Protein AF-A0A535UY83-F1 (afdb_monomer)

Radius of gyration: 15.63 Å; Cα contacts (8 Å, |Δi|>4): 203; chains: 1; bounding box: 33×40×41 Å

Nearest PDB structures (foldseek):
  3att-assembly1_A  TM=6.892E-01  e=1.777E-03  Mycobacterium tuberculosis
  2ppq-assembly1_A-2  TM=7.710E-01  e=8.025E-02  Agrobacterium fabrum str. C58
  4feu-assembly6_F  TM=6.984E-01  e=5.126E-02  Acinetobacter baumannii AYE
  1nd4-assembly1_B  TM=6.989E-01  e=7.588E-02  Klebsiella pneumoniae
  4gki-assembly6_F  TM=6.999E-01  e=8.025E-02  Acinetobacter baumannii AYE

Sequence (143 aa):
TAPPPAGGRVGLRHGDFQWSNLLYHEGRLRAVLDWELASVGPVLHDLGWLCVFSDPGSWDGEGMWSLTVAPERLAELYSAAGGHVDGLAWHRALAGYCFAVIAAFNLMLHRRGKRIDPHYELLAPSIPRLLERALEVLDGAGR

Secondary structure (DSSP, 8-state):
-PPPPTTPPEEEE-SS-SGGGEEEETTEEEEE--GGG-EEEETHHHHHHHHHHT-GGG-SSTTSSS----HHHHHHHHHHTT---TTHHHHHHHHHHHHHHHHHHHHHHHHTTSS--THHHHHTTHHHHHHHHHHHHHHHTT-

pLDDT: mean 91.02, std 11.09, range [39.94, 98.38]

Structure (mmCIF, N/CA/C/O backbone):
data_AF-A0A535UY83-F1
#
_entry.id   AF-A0A535UY83-F1
#
loop_
_atom_site.group_PDB
_atom_site.id
_atom_site.type_symbol
_atom_site.label_atom_id
_atom_site.label_alt_id
_atom_site.label_comp_id
_atom_site.label_asym_id
_atom_site.label_entity_id
_atom_site.label_seq_id
_atom_site.pdbx_PDB_ins_code
_atom_site.Cartn_x
_atom_site.Cartn_y
_atom_site.Cartn_z
_atom_site.occupancy
_atom_site.B_iso_or_equiv
_atom_site.auth_seq_id
_atom_site.auth_comp_id
_atom_site.auth_asym_id
_atom_site.auth_atom_id
_atom_site.pdbx_PDB_model_num
ATOM 1 N N . THR A 1 1 ? -1.057 18.154 -10.417 1.00 53.66 1 THR A N 1
ATOM 2 C CA . THR A 1 1 ? -1.051 16.719 -10.068 1.00 53.66 1 THR A CA 1
ATOM 3 C C . THR A 1 1 ? -0.484 15.956 -11.246 1.00 53.66 1 THR A C 1
ATOM 5 O O . THR A 1 1 ? -0.903 16.215 -12.368 1.00 53.66 1 THR A O 1
ATOM 8 N N . ALA A 1 2 ? 0.524 15.106 -11.034 1.00 57.22 2 ALA A N 1
ATOM 9 C CA . ALA A 1 2 ? 1.084 14.297 -12.117 1.00 57.22 2 ALA A CA 1
ATOM 10 C C . ALA A 1 2 ? 0.020 13.287 -12.601 1.00 57.22 2 ALA A C 1
ATOM 12 O O . ALA A 1 2 ? -0.585 12.618 -11.753 1.00 57.22 2 ALA A O 1
ATOM 13 N N . PRO A 1 3 ? -0.264 13.195 -13.915 1.00 63.81 3 PRO A N 1
ATOM 14 C CA . PRO A 1 3 ? -1.219 12.220 -14.427 1.00 63.81 3 PRO A CA 1
ATOM 15 C C . PRO A 1 3 ? -0.728 10.792 -14.133 1.00 63.81 3 PRO A C 1
ATOM 17 O O . PRO A 1 3 ? 0.484 10.582 -14.029 1.00 63.81 3 PRO A O 1
ATOM 20 N N . PRO A 1 4 ? -1.636 9.807 -13.989 1.00 68.75 4 PRO A N 1
ATOM 21 C CA . PRO A 1 4 ? -1.229 8.411 -13.898 1.00 68.75 4 PRO A CA 1
ATOM 22 C C . PRO A 1 4 ? -0.342 8.041 -15.099 1.00 68.75 4 PRO A C 1
ATOM 24 O O . PRO A 1 4 ? -0.620 8.503 -16.212 1.00 68.75 4 PRO A O 1
ATOM 27 N N . PRO A 1 5 ? 0.710 7.224 -14.904 1.00 76.19 5 PRO A N 1
ATOM 28 C CA . PRO A 1 5 ? 1.587 6.809 -15.989 1.00 76.19 5 PRO A CA 1
ATOM 29 C C . PRO A 1 5 ? 0.775 6.148 -17.108 1.00 76.19 5 PRO A C 1
ATOM 31 O O . PRO A 1 5 ? 0.021 5.202 -16.866 1.00 76.19 5 PRO A O 1
ATOM 34 N N . ALA A 1 6 ? 0.917 6.642 -18.337 1.00 71.31 6 ALA A N 1
ATOM 35 C CA . ALA A 1 6 ? 0.305 6.011 -19.500 1.00 71.31 6 ALA A CA 1
ATOM 36 C C . ALA A 1 6 ? 1.076 4.734 -19.880 1.00 71.31 6 ALA A C 1
ATOM 38 O O . ALA A 1 6 ? 2.299 4.694 -19.781 1.00 71.31 6 ALA A O 1
ATOM 39 N N . GLY A 1 7 ? 0.368 3.699 -20.346 1.00 71.12 7 GLY A N 1
ATOM 40 C CA . GLY A 1 7 ? 0.995 2.506 -20.937 1.00 71.12 7 GLY A CA 1
ATOM 41 C C . GLY A 1 7 ? 1.462 1.417 -19.960 1.00 71.12 7 GLY A C 1
ATOM 42 O O . GLY A 1 7 ? 2.172 0.506 -20.376 1.00 71.12 7 GLY A O 1
ATOM 43 N N . GLY A 1 8 ? 1.061 1.467 -18.685 1.00 80.12 8 GLY A N 1
ATOM 44 C CA 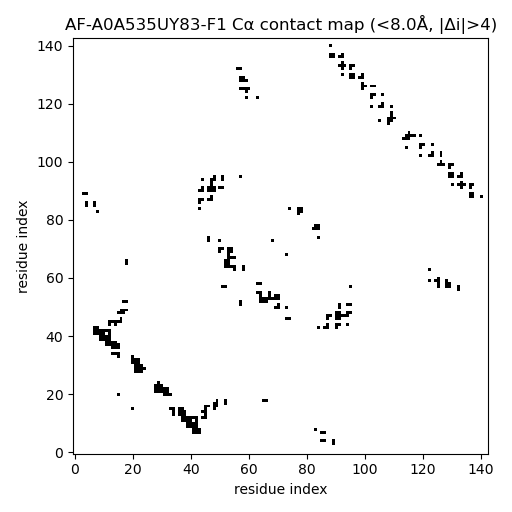. GLY A 1 8 ? 1.394 0.429 -17.703 1.00 80.12 8 GLY A CA 1
ATOM 45 C C . GLY A 1 8 ? 0.700 -0.918 -17.960 1.00 80.12 8 GLY A C 1
ATOM 46 O O . GLY A 1 8 ? -0.420 -0.978 -18.472 1.00 80.12 8 GLY A O 1
ATOM 47 N N . ARG A 1 9 ? 1.348 -2.020 -17.556 1.00 89.56 9 ARG A N 1
ATOM 48 C CA . ARG A 1 9 ? 0.772 -3.373 -17.639 1.00 89.56 9 ARG A CA 1
ATOM 49 C C . ARG A 1 9 ? -0.484 -3.483 -16.766 1.00 89.56 9 ARG A C 1
ATOM 51 O O . ARG A 1 9 ? -0.434 -3.246 -15.558 1.00 89.56 9 ARG A O 1
ATOM 58 N N . VAL A 1 10 ? -1.587 -3.916 -17.373 1.00 93.19 10 VAL A N 1
ATOM 59 C CA . VAL A 1 10 ? -2.842 -4.245 -16.682 1.00 93.19 10 VAL A CA 1
ATOM 60 C C . VAL A 1 10 ? -2.918 -5.753 -16.447 1.00 93.19 10 VAL A C 1
ATOM 62 O O . VAL A 1 10 ? -2.565 -6.543 -17.322 1.00 93.19 10 VAL A O 1
ATOM 65 N N . GLY A 1 11 ? -3.371 -6.159 -15.266 1.00 94.19 11 GLY A N 1
ATOM 66 C CA . GLY A 1 11 ? -3.523 -7.559 -14.885 1.00 94.19 11 GLY A CA 1
ATOM 67 C C . GLY A 1 11 ? -4.307 -7.715 -13.587 1.00 94.19 11 GLY A C 1
ATOM 68 O O . GLY A 1 11 ? -4.895 -6.755 -13.089 1.00 94.19 11 GLY A O 1
ATOM 69 N N . LEU A 1 12 ? -4.323 -8.935 -13.052 1.00 96.44 12 LEU A N 1
ATOM 70 C CA . LEU A 1 12 ? -4.855 -9.194 -11.718 1.00 96.44 12 LEU A CA 1
ATOM 71 C C . LEU A 1 12 ? -3.964 -8.503 -10.680 1.00 96.44 12 LEU A C 1
ATOM 73 O O . LEU A 1 12 ? -2.748 -8.697 -10.696 1.00 96.44 12 LEU A O 1
ATOM 77 N N . ARG A 1 13 ? -4.583 -7.733 -9.788 1.00 95.12 13 ARG A N 1
ATOM 78 C CA . ARG A 1 13 ? -3.963 -7.211 -8.573 1.00 95.12 13 ARG A CA 1
ATOM 79 C C . ARG A 1 13 ? -4.716 -7.719 -7.349 1.00 95.12 13 ARG A C 1
ATOM 81 O O . ARG A 1 13 ? -5.938 -7.862 -7.397 1.00 95.12 13 ARG A O 1
ATOM 88 N N . HIS A 1 14 ? -3.987 -7.971 -6.277 1.00 98.00 14 HIS A N 1
ATOM 89 C CA . HIS A 1 14 ? -4.493 -8.405 -4.984 1.00 98.00 14 HIS A CA 1
ATOM 90 C C . HIS A 1 14 ? -5.224 -7.279 -4.244 1.00 98.00 14 HIS A C 1
ATOM 92 O O . HIS A 1 14 ? -6.253 -7.514 -3.623 1.00 98.00 14 HIS A O 1
ATOM 98 N N . GLY A 1 15 ? -4.720 -6.044 -4.330 1.00 95.62 15 GLY A N 1
ATOM 99 C CA . GLY A 1 15 ? -5.298 -4.882 -3.652 1.00 95.62 15 GLY A CA 1
ATOM 100 C C . GLY A 1 15 ? -4.678 -4.614 -2.280 1.00 95.62 15 GLY A C 1
ATOM 101 O O . GLY A 1 15 ? -4.280 -3.480 -2.037 1.00 95.62 15 GLY A O 1
ATOM 102 N N . ASP A 1 16 ? -4.521 -5.643 -1.440 1.00 96.00 16 ASP A N 1
ATOM 103 C CA . ASP A 1 16 ? -3.820 -5.556 -0.142 1.00 96.00 16 ASP A CA 1
ATOM 104 C C . ASP A 1 16 ? -2.574 -6.464 -0.086 1.00 96.00 16 ASP A C 1
ATOM 106 O O . ASP A 1 16 ? -2.452 -7.362 0.747 1.00 96.00 16 ASP A O 1
ATOM 110 N N . PHE A 1 17 ? -1.678 -6.340 -1.071 1.00 95.19 17 PHE A N 1
ATOM 111 C CA . PHE A 1 17 ? -0.490 -7.199 -1.166 1.00 95.19 17 PHE A CA 1
ATOM 112 C C . PHE A 1 17 ? 0.605 -6.754 -0.184 1.00 95.19 17 PHE A C 1
ATOM 114 O O . PHE A 1 17 ? 1.475 -5.954 -0.529 1.00 95.19 17 PHE A O 1
ATOM 121 N N . GLN A 1 18 ? 0.555 -7.256 1.049 1.00 91.50 18 GLN A N 1
ATOM 122 C CA . GLN A 1 18 ? 1.503 -6.920 2.115 1.00 91.50 18 GLN A CA 1
ATOM 123 C C . GLN A 1 18 ? 1.942 -8.145 2.925 1.00 91.50 18 GLN A C 1
ATOM 125 O O . GLN A 1 18 ? 1.343 -9.215 2.845 1.00 91.50 18 GLN A O 1
ATOM 130 N N . TRP A 1 19 ? 2.991 -7.973 3.730 1.00 89.44 19 TRP A N 1
ATOM 131 C CA . TRP A 1 19 ? 3.677 -9.044 4.458 1.00 89.44 19 TRP A CA 1
ATOM 132 C C . TRP A 1 19 ? 2.766 -9.897 5.351 1.00 89.44 19 TRP A C 1
ATOM 134 O O . TRP A 1 19 ? 2.958 -11.109 5.418 1.00 89.44 19 TRP A O 1
ATOM 144 N N . SER A 1 20 ? 1.757 -9.298 5.989 1.00 90.62 20 SER A N 1
ATOM 145 C CA . SER A 1 20 ? 0.783 -10.010 6.833 1.00 90.62 20 SER A CA 1
ATOM 146 C C . SER A 1 20 ? -0.131 -10.962 6.054 1.00 90.62 20 SER A C 1
ATOM 148 O O . SER A 1 20 ? -0.639 -11.918 6.636 1.00 90.62 20 SER A O 1
ATOM 150 N N . ASN A 1 21 ? -0.295 -10.749 4.745 1.00 95.38 21 ASN A N 1
ATOM 151 C CA . ASN A 1 21 ? -1.138 -11.562 3.865 1.00 95.38 21 ASN A CA 1
ATOM 152 C C . ASN A 1 21 ? -0.347 -12.663 3.136 1.00 95.38 21 ASN A C 1
ATOM 154 O O . ASN A 1 21 ? -0.879 -13.352 2.263 1.00 95.38 21 ASN A O 1
ATOM 158 N N . LEU A 1 22 ? 0.927 -12.860 3.489 1.00 93.75 22 LEU A N 1
ATOM 159 C CA . LEU A 1 22 ? 1.804 -13.862 2.892 1.00 93.75 22 LEU A CA 1
ATOM 160 C C . LEU A 1 22 ? 2.122 -14.974 3.898 1.00 93.75 22 LEU A C 1
ATOM 162 O O . LEU A 1 22 ? 2.794 -14.757 4.905 1.00 93.75 22 LEU A O 1
ATOM 166 N N . LEU A 1 23 ? 1.683 -16.201 3.604 1.00 95.19 23 LEU A N 1
ATOM 167 C CA . LEU A 1 23 ? 1.963 -17.363 4.446 1.00 95.19 23 LEU A CA 1
ATOM 168 C C . LEU A 1 23 ? 3.236 -18.073 3.983 1.00 95.19 23 LEU A C 1
ATOM 170 O O . LEU A 1 23 ? 3.286 -18.616 2.875 1.00 95.19 23 LEU A O 1
ATOM 174 N N . TYR A 1 24 ? 4.234 -18.143 4.862 1.00 94.38 24 TYR A N 1
ATOM 175 C CA . TYR A 1 24 ? 5.495 -18.837 4.610 1.00 94.38 24 TYR A CA 1
ATOM 176 C C . TYR A 1 24 ? 5.597 -20.148 5.393 1.00 94.38 24 TYR A C 1
ATOM 178 O O . TYR A 1 24 ? 5.160 -20.255 6.536 1.00 94.38 24 TYR A O 1
ATOM 186 N N . HIS A 1 25 ? 6.233 -21.144 4.784 1.00 96.56 25 HIS A N 1
ATOM 187 C CA . HIS A 1 25 ? 6.625 -22.391 5.433 1.00 96.56 25 HIS A CA 1
ATOM 188 C C . HIS A 1 25 ? 8.015 -22.776 4.938 1.00 96.56 25 HIS A C 1
ATOM 190 O O . HIS A 1 25 ? 8.239 -22.823 3.727 1.00 96.56 25 HIS A O 1
ATOM 196 N N . GLU A 1 26 ? 8.941 -23.013 5.870 1.00 96.00 26 GLU A N 1
ATOM 197 C CA . GLU A 1 26 ? 10.332 -23.386 5.565 1.00 96.00 26 GLU A CA 1
ATOM 198 C C . GLU A 1 26 ? 11.010 -22.408 4.582 1.00 96.00 26 GLU A C 1
ATOM 200 O O . GLU A 1 26 ? 11.654 -22.800 3.611 1.00 96.00 26 GLU A O 1
ATOM 205 N N . GLY A 1 27 ? 10.808 -21.102 4.797 1.00 91.44 27 GLY A N 1
ATOM 206 C CA . GLY A 1 27 ? 11.402 -20.045 3.969 1.00 91.44 27 GLY A CA 1
ATOM 207 C C . GLY A 1 27 ? 10.794 -19.900 2.568 1.00 91.44 27 GLY A C 1
ATOM 208 O O . GLY A 1 27 ? 11.326 -19.154 1.750 1.00 91.44 27 GLY A O 1
ATOM 209 N N . ARG A 1 28 ? 9.685 -20.588 2.268 1.00 94.12 28 ARG A N 1
ATOM 210 C CA . ARG A 1 28 ? 8.993 -20.510 0.973 1.00 94.12 28 ARG A CA 1
ATOM 211 C C . ARG A 1 28 ? 7.573 -19.995 1.136 1.00 94.12 28 ARG A C 1
ATOM 213 O O . ARG A 1 28 ? 6.865 -20.416 2.049 1.00 94.12 28 ARG A O 1
ATOM 220 N N . LEU A 1 29 ? 7.151 -19.125 0.221 1.00 94.62 29 LEU A N 1
ATOM 221 C CA . LEU A 1 29 ? 5.763 -18.677 0.134 1.00 94.62 29 LEU A CA 1
ATOM 222 C C . LEU A 1 29 ? 4.866 -19.876 -0.212 1.00 94.62 29 LEU A C 1
ATOM 224 O O . LEU A 1 29 ? 5.136 -20.598 -1.172 1.00 94.62 29 LEU A O 1
ATOM 228 N N . ARG A 1 30 ? 3.818 -20.103 0.581 1.00 97.94 30 ARG A N 1
ATOM 229 C CA . ARG A 1 30 ? 2.853 -21.202 0.402 1.00 97.94 30 ARG A CA 1
ATOM 230 C C . ARG A 1 30 ? 1.484 -20.717 -0.031 1.00 97.94 30 ARG A C 1
ATOM 232 O O . ARG A 1 30 ? 0.819 -21.425 -0.779 1.00 97.94 30 ARG A O 1
ATOM 239 N N . ALA A 1 31 ? 1.066 -19.551 0.449 1.00 97.50 31 ALA A N 1
ATOM 240 C CA . ALA A 1 31 ? -0.220 -18.968 0.101 1.00 97.50 31 ALA A CA 1
ATOM 241 C C . ALA A 1 31 ? -0.172 -17.440 0.171 1.00 97.50 31 ALA A C 1
ATOM 243 O O . ALA A 1 31 ? 0.560 -16.870 0.981 1.00 97.50 31 ALA A O 1
ATOM 244 N N . VAL A 1 32 ? -0.994 -16.816 -0.667 1.00 97.56 32 VAL A N 1
ATOM 245 C CA . VAL A 1 32 ? -1.386 -15.408 -0.567 1.00 97.56 32 VAL A CA 1
ATOM 246 C C . VAL A 1 32 ? -2.827 -15.403 -0.066 1.00 97.56 32 VAL A C 1
ATOM 248 O O . VAL A 1 32 ? -3.673 -16.094 -0.641 1.00 97.56 32 VAL A O 1
ATOM 251 N N . LEU A 1 33 ? -3.074 -14.706 1.035 1.00 97.81 33 LEU A N 1
ATOM 252 C CA . LEU A 1 33 ? -4.349 -14.662 1.748 1.00 97.81 33 LEU A CA 1
ATOM 253 C C . LEU A 1 33 ? -5.077 -13.346 1.462 1.00 97.81 33 LEU A C 1
ATOM 255 O O . LEU A 1 33 ? -4.443 -12.387 1.058 1.00 97.81 33 LEU A O 1
ATOM 259 N N . ASP A 1 34 ? -6.376 -13.303 1.760 1.00 97.31 34 ASP A N 1
ATOM 260 C CA . ASP A 1 34 ? -7.195 -12.079 1.762 1.00 97.31 34 ASP A CA 1
ATOM 261 C C . ASP A 1 34 ? -7.405 -11.387 0.397 1.00 97.31 34 ASP A C 1
ATOM 263 O O . ASP A 1 34 ? -7.053 -10.235 0.157 1.00 97.31 34 ASP A O 1
ATOM 267 N N . TRP A 1 35 ? -8.045 -12.115 -0.522 1.00 97.94 35 TRP A N 1
ATOM 268 C CA . TRP A 1 35 ? -8.321 -11.664 -1.891 1.00 97.94 35 TRP A CA 1
ATOM 269 C C . TRP A 1 35 ? -9.561 -10.757 -2.030 1.00 97.94 35 TRP A C 1
ATOM 271 O O . TRP A 1 35 ? -10.051 -10.568 -3.144 1.00 97.94 35 TRP A O 1
ATOM 281 N N . GLU A 1 36 ? -10.120 -10.213 -0.946 1.00 98.00 36 GLU A N 1
ATOM 282 C CA . GLU A 1 36 ? -11.405 -9.492 -1.008 1.00 98.00 36 GLU A CA 1
ATOM 283 C C . GLU A 1 36 ? -11.337 -8.165 -1.787 1.00 98.00 36 GLU A C 1
ATOM 285 O O . GLU A 1 36 ? -12.342 -7.714 -2.341 1.00 98.00 36 GLU A O 1
ATOM 290 N N . LEU A 1 37 ? -10.143 -7.570 -1.892 1.00 96.69 37 LEU A N 1
ATOM 291 C CA . LEU A 1 37 ? -9.881 -6.341 -2.654 1.00 96.69 37 LEU A CA 1
ATOM 292 C C . LEU A 1 37 ? -9.323 -6.601 -4.063 1.00 96.69 37 LEU A C 1
ATOM 294 O O . LEU A 1 37 ? -8.936 -5.662 -4.777 1.00 96.69 37 LEU A O 1
ATOM 298 N N . ALA A 1 38 ? -9.285 -7.868 -4.479 1.00 97.56 38 ALA A N 1
ATOM 299 C CA . ALA A 1 38 ? -8.714 -8.253 -5.754 1.00 97.56 38 ALA A CA 1
ATOM 300 C C . ALA A 1 38 ? -9.505 -7.669 -6.927 1.00 97.56 38 ALA A C 1
ATOM 302 O O . ALA A 1 38 ? -10.736 -7.618 -6.941 1.00 97.56 38 ALA A O 1
ATOM 303 N N . SER A 1 39 ? -8.787 -7.206 -7.945 1.00 96.94 39 SER A N 1
ATOM 304 C CA . SER A 1 39 ? -9.396 -6.580 -9.120 1.00 96.94 39 SER A CA 1
ATOM 305 C C . SER A 1 39 ? -8.456 -6.597 -10.321 1.00 96.94 39 SER A C 1
ATOM 307 O O . SER A 1 39 ? -7.272 -6.908 -10.207 1.00 96.94 39 SER A O 1
ATOM 309 N N . VAL A 1 40 ? -8.976 -6.257 -11.501 1.00 97.31 40 VAL A N 1
ATOM 310 C CA . VAL A 1 40 ? -8.160 -6.063 -12.707 1.00 97.31 40 VAL A CA 1
ATOM 311 C C . VAL A 1 40 ? -7.757 -4.590 -12.806 1.00 97.31 40 VAL A C 1
ATOM 313 O O . VAL A 1 40 ? -8.608 -3.704 -12.742 1.00 97.31 40 VAL A O 1
ATOM 316 N N . GLY A 1 41 ? -6.461 -4.310 -12.941 1.00 93.94 41 GLY A N 1
ATOM 317 C CA . GLY A 1 41 ? -5.930 -2.947 -13.029 1.00 93.94 41 GLY A CA 1
ATOM 318 C C . GLY A 1 41 ? -4.405 -2.901 -13.176 1.00 93.94 41 GLY A C 1
ATOM 319 O O . GLY A 1 41 ? -3.799 -3.921 -13.505 1.00 93.94 41 GLY A O 1
ATOM 320 N N . PRO A 1 42 ? -3.768 -1.737 -12.956 1.00 94.00 42 PRO A N 1
ATOM 321 C CA . PRO A 1 42 ? -2.314 -1.608 -13.024 1.00 94.00 42 PRO A CA 1
ATOM 322 C C . PRO A 1 42 ? -1.623 -2.534 -12.016 1.00 94.00 42 PRO A C 1
ATOM 324 O O . PRO A 1 42 ? -1.819 -2.397 -10.808 1.00 94.00 42 PRO A O 1
ATOM 327 N N . VAL A 1 43 ? -0.794 -3.465 -12.499 1.00 94.75 43 VAL A N 1
ATOM 328 C CA . VAL A 1 43 ? -0.129 -4.466 -11.633 1.00 94.75 43 VAL A CA 1
ATOM 329 C C . VAL A 1 43 ? 0.874 -3.834 -10.665 1.00 94.75 43 VAL A C 1
ATOM 331 O O . VAL A 1 43 ? 1.128 -4.362 -9.588 1.00 94.75 43 VAL A O 1
ATOM 334 N N . LEU A 1 44 ? 1.409 -2.661 -11.020 1.00 96.00 44 LEU A N 1
ATOM 335 C CA . LEU A 1 44 ? 2.323 -1.897 -10.172 1.00 96.00 44 LEU A CA 1
ATOM 336 C C . LEU A 1 44 ? 1.668 -1.349 -8.905 1.00 96.00 44 LEU A C 1
ATOM 338 O O . LEU A 1 44 ? 2.385 -0.927 -8.004 1.00 96.00 44 LEU A O 1
ATOM 342 N N . HIS A 1 45 ? 0.337 -1.376 -8.805 1.00 95.69 45 HIS A N 1
ATOM 343 C CA . HIS A 1 45 ? -0.350 -0.994 -7.579 1.00 95.69 45 HIS A CA 1
ATOM 344 C C . HIS A 1 45 ? 0.042 -1.897 -6.400 1.00 95.69 45 HIS A C 1
ATOM 346 O O . HIS A 1 45 ? 0.351 -1.380 -5.333 1.00 95.69 45 HIS A O 1
ATOM 352 N N . ASP A 1 46 ? 0.102 -3.220 -6.592 1.00 96.69 46 ASP A N 1
ATOM 353 C CA . ASP A 1 46 ? 0.503 -4.151 -5.525 1.00 96.69 46 ASP A CA 1
ATOM 354 C C . ASP A 1 46 ? 1.976 -3.970 -5.137 1.00 96.69 46 ASP A C 1
ATOM 356 O O . ASP A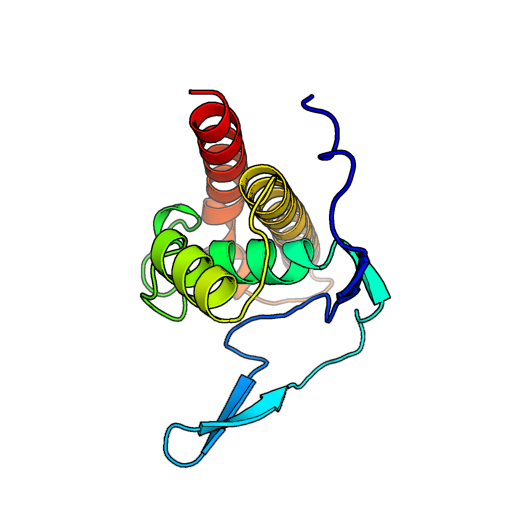 1 46 ? 2.313 -3.991 -3.956 1.00 96.69 46 ASP A O 1
ATOM 360 N N . LEU A 1 47 ? 2.859 -3.730 -6.116 1.00 96.38 47 LEU A N 1
ATOM 361 C CA . LEU A 1 47 ? 4.268 -3.446 -5.831 1.00 96.38 47 LEU A CA 1
ATOM 362 C C . LEU A 1 47 ? 4.432 -2.109 -5.094 1.00 96.38 47 LEU A C 1
ATOM 364 O O . LEU A 1 47 ? 5.202 -2.021 -4.144 1.00 96.38 47 LEU A O 1
ATOM 368 N N . GLY A 1 48 ? 3.691 -1.076 -5.503 1.00 96.38 48 GLY A N 1
ATOM 369 C CA . GLY A 1 48 ? 3.659 0.217 -4.824 1.00 96.38 48 GLY A CA 1
ATOM 370 C C . GLY A 1 48 ? 3.166 0.098 -3.382 1.00 96.38 48 GLY A C 1
ATOM 371 O O . GLY A 1 48 ? 3.772 0.692 -2.493 1.00 96.38 48 GLY A O 1
ATOM 372 N N . TRP A 1 49 ? 2.127 -0.712 -3.154 1.00 96.38 49 TRP A N 1
ATOM 373 C CA . TRP A 1 49 ? 1.600 -1.038 -1.829 1.00 96.38 49 TRP A CA 1
ATOM 374 C C . TRP A 1 49 ? 2.663 -1.701 -0.956 1.00 96.38 49 TRP A C 1
ATOM 376 O O . TRP A 1 49 ? 3.012 -1.165 0.094 1.00 96.38 49 TRP A O 1
ATOM 386 N N . LEU A 1 50 ? 3.269 -2.789 -1.438 1.00 95.00 50 LEU A N 1
ATOM 387 C CA . LEU A 1 50 ? 4.332 -3.496 -0.724 1.00 95.00 50 LEU A CA 1
ATOM 388 C C . LEU A 1 50 ? 5.512 -2.571 -0.381 1.00 95.00 50 LEU A C 1
ATOM 390 O O . LEU A 1 50 ? 6.015 -2.607 0.739 1.00 95.00 50 LEU A O 1
ATOM 394 N N . CYS A 1 51 ? 5.914 -1.695 -1.310 1.00 95.25 51 CYS A N 1
ATOM 395 C CA . CYS A 1 51 ? 6.976 -0.712 -1.089 1.00 95.25 51 CYS A CA 1
ATOM 396 C C . CYS A 1 51 ? 6.681 0.260 0.064 1.00 95.25 51 CYS A C 1
ATOM 398 O O . CYS A 1 51 ? 7.618 0.645 0.756 1.00 95.25 51 CYS A O 1
ATOM 400 N N . VAL A 1 52 ? 5.426 0.661 0.296 1.00 94.69 52 VAL A N 1
ATOM 401 C CA . VAL A 1 52 ? 5.068 1.540 1.430 1.00 94.69 52 VAL A CA 1
ATOM 402 C C . VAL A 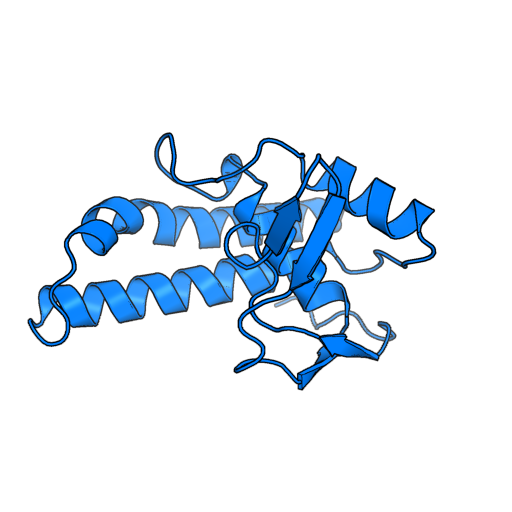1 52 ? 5.288 0.820 2.764 1.00 94.69 52 VAL A C 1
ATOM 404 O O . VAL A 1 52 ? 5.930 1.365 3.660 1.00 94.69 52 VAL A O 1
ATOM 407 N N . PHE A 1 53 ? 4.858 -0.439 2.887 1.00 92.00 53 PHE A N 1
ATOM 408 C CA . PHE A 1 53 ? 5.062 -1.250 4.104 1.00 92.00 53 PHE A CA 1
ATOM 409 C C . PHE A 1 53 ? 6.511 -1.696 4.333 1.00 92.00 53 PHE A C 1
ATOM 411 O O . PHE A 1 53 ? 6.848 -2.206 5.403 1.00 92.00 53 PHE A O 1
ATOM 418 N N . SER A 1 54 ? 7.358 -1.506 3.327 1.00 91.25 54 SER A N 1
ATOM 419 C CA . SER A 1 54 ? 8.784 -1.820 3.340 1.00 91.25 54 SER A CA 1
ATOM 420 C C . SER A 1 54 ? 9.694 -0.601 3.447 1.00 91.25 54 SER A C 1
ATOM 422 O O . SER A 1 54 ? 10.910 -0.753 3.520 1.00 91.25 54 SER A O 1
ATOM 424 N N . ASP A 1 55 ? 9.131 0.605 3.444 1.00 91.75 55 ASP A N 1
ATOM 425 C CA . ASP A 1 55 ? 9.871 1.853 3.560 1.00 91.75 55 ASP A CA 1
ATOM 426 C C . ASP A 1 55 ? 9.745 2.401 4.983 1.00 91.75 55 ASP A C 1
ATOM 428 O O . ASP A 1 55 ? 8.707 2.983 5.301 1.00 91.75 55 ASP A O 1
ATOM 432 N N . PRO A 1 56 ? 10.784 2.310 5.833 1.00 89.62 56 PRO A N 1
ATOM 433 C CA . PRO A 1 56 ? 10.760 2.933 7.154 1.00 89.62 56 PRO A CA 1
ATOM 434 C C . PRO A 1 56 ? 10.472 4.435 7.082 1.00 89.62 56 PRO A C 1
ATOM 436 O O . PRO A 1 56 ? 9.841 4.986 7.975 1.00 89.62 56 PRO A O 1
ATOM 439 N N . GLY A 1 57 ? 10.870 5.091 5.986 1.00 91.56 57 GLY A N 1
ATOM 440 C CA . GLY A 1 57 ? 10.572 6.493 5.748 1.00 91.56 57 GLY A CA 1
ATOM 441 C C . GLY A 1 57 ? 9.085 6.782 5.554 1.00 91.56 57 GLY A C 1
ATOM 442 O O . GLY A 1 57 ? 8.721 7.940 5.622 1.00 91.56 57 GLY A O 1
ATOM 443 N N . SER A 1 58 ? 8.217 5.798 5.330 1.00 92.94 58 SER A N 1
ATOM 444 C CA . SER A 1 58 ? 6.769 6.017 5.204 1.00 92.94 58 SER A CA 1
ATOM 445 C C . SER A 1 58 ? 6.043 6.093 6.553 1.00 92.94 58 SER A C 1
ATOM 447 O O . SER A 1 58 ? 4.878 6.475 6.580 1.00 92.94 58 SER A O 1
ATOM 449 N N . TRP A 1 59 ? 6.711 5.776 7.666 1.00 92.31 59 TRP A N 1
ATOM 450 C CA . TRP A 1 59 ? 6.077 5.612 8.975 1.00 92.31 59 TRP A CA 1
ATOM 451 C C . TRP A 1 59 ? 6.719 6.513 10.026 1.00 92.31 59 TRP A C 1
ATOM 453 O O . TRP A 1 59 ? 7.920 6.772 9.990 1.00 92.31 59 TRP A O 1
ATOM 463 N N . ASP A 1 60 ? 5.908 6.974 10.974 1.00 89.75 60 ASP A N 1
ATOM 464 C CA . ASP A 1 60 ? 6.377 7.626 12.194 1.00 89.75 60 ASP A CA 1
ATOM 465 C C . ASP A 1 60 ? 6.318 6.611 13.343 1.00 89.75 60 ASP A C 1
ATOM 467 O O . ASP A 1 60 ? 5.240 6.122 13.687 1.00 89.75 60 ASP A O 1
ATOM 471 N N . GLY A 1 61 ? 7.484 6.258 13.894 1.00 72.56 61 GLY A N 1
ATOM 472 C CA . GLY A 1 61 ? 7.628 5.301 14.996 1.00 72.56 61 GLY A CA 1
ATOM 473 C C . GLY A 1 61 ? 8.285 3.964 14.621 1.00 72.56 61 GLY A C 1
ATOM 474 O O . GLY A 1 61 ? 8.125 3.427 13.523 1.00 72.56 61 GLY A O 1
ATOM 475 N N . GLU A 1 62 ? 9.043 3.406 15.568 1.00 66.38 62 GLU A N 1
ATOM 476 C CA . GLU A 1 62 ? 9.654 2.079 15.441 1.00 66.38 62 GLU A CA 1
ATOM 477 C C . GLU A 1 62 ? 8.590 0.969 15.478 1.00 66.38 62 GLU A C 1
ATOM 479 O O . GLU A 1 62 ? 7.618 1.044 16.226 1.00 66.38 62 GLU A O 1
ATOM 484 N N . GLY A 1 63 ? 8.774 -0.084 14.674 1.00 68.19 63 GLY A N 1
ATOM 485 C CA . GLY A 1 63 ? 7.877 -1.248 14.650 1.00 68.19 63 GLY A CA 1
ATOM 486 C C . GLY A 1 63 ? 6.594 -1.086 13.823 1.00 68.19 63 GLY A C 1
ATOM 487 O O . GLY A 1 63 ? 5.804 -2.023 13.757 1.00 68.19 63 GLY A O 1
ATOM 488 N N . MET A 1 64 ? 6.399 0.057 13.157 1.00 71.44 64 MET A N 1
ATOM 489 C CA . MET A 1 64 ? 5.253 0.311 12.263 1.00 71.44 64 MET A CA 1
ATOM 490 C C . MET A 1 64 ? 5.403 -0.309 10.863 1.00 71.44 64 MET A C 1
ATOM 492 O O . MET A 1 64 ? 4.467 -0.303 10.069 1.00 71.44 64 MET A O 1
ATOM 496 N N . TRP A 1 65 ? 6.575 -0.866 10.559 1.00 70.12 65 TRP A N 1
ATOM 497 C CA . TRP A 1 65 ? 6.891 -1.555 9.311 1.00 70.12 65 TRP A CA 1
ATOM 498 C C . TRP A 1 65 ? 7.388 -2.970 9.622 1.00 70.12 65 TRP A C 1
ATOM 500 O O . TRP A 1 65 ? 8.036 -3.208 10.642 1.00 70.12 65 TRP A O 1
ATOM 510 N N . SER A 1 66 ? 7.062 -3.930 8.753 1.00 62.16 66 SER A N 1
ATOM 511 C CA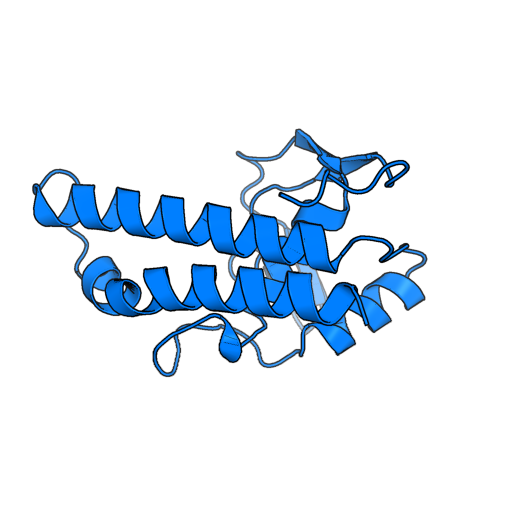 . SER A 1 66 ? 7.229 -5.353 9.082 1.00 62.16 66 SER A CA 1
ATOM 512 C C . SER A 1 66 ? 8.563 -5.949 8.625 1.00 62.16 66 SER A C 1
ATOM 514 O O . SER A 1 66 ? 9.016 -6.914 9.237 1.00 62.16 66 SER A O 1
ATOM 516 N N . LEU A 1 67 ? 9.176 -5.440 7.548 1.00 69.06 67 LEU A N 1
ATOM 517 C CA . LEU A 1 67 ? 10.381 -6.023 6.941 1.00 69.06 67 LEU A CA 1
ATOM 518 C C . LEU A 1 67 ? 11.296 -4.962 6.303 1.00 69.06 67 LEU A C 1
ATOM 520 O O . LEU A 1 67 ? 10.822 -4.043 5.642 1.00 69.06 67 LEU A O 1
ATOM 524 N N . THR A 1 68 ? 12.617 -5.140 6.446 1.00 67.19 68 THR A N 1
ATOM 525 C CA . THR A 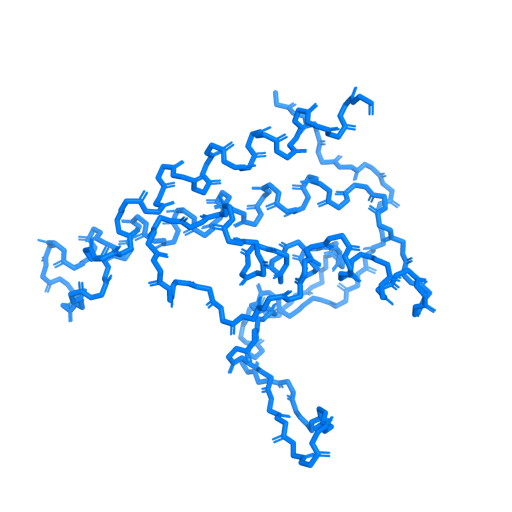1 68 ? 13.684 -4.226 5.975 1.00 67.19 68 THR A CA 1
ATOM 526 C C . THR A 1 68 ? 14.100 -4.439 4.515 1.00 67.19 68 THR A C 1
ATOM 528 O O . THR A 1 68 ? 15.220 -4.096 4.130 1.00 67.19 68 THR A O 1
ATOM 531 N N . VAL A 1 69 ? 13.262 -5.039 3.665 1.00 87.44 69 VAL A N 1
ATOM 532 C CA . VAL A 1 69 ? 13.610 -5.104 2.237 1.00 87.44 69 VAL A CA 1
ATOM 533 C C . VAL A 1 69 ? 13.330 -3.737 1.632 1.00 87.44 69 VAL A C 1
ATOM 535 O O . VAL A 1 69 ? 12.173 -3.388 1.444 1.00 87.44 69 VAL A O 1
ATOM 538 N N . ALA A 1 70 ? 14.381 -2.971 1.341 1.00 90.62 70 ALA A N 1
ATOM 539 C CA . ALA A 1 70 ? 14.239 -1.625 0.798 1.00 90.62 70 ALA A CA 1
ATOM 540 C C . ALA A 1 70 ? 13.383 -1.616 -0.491 1.00 90.62 70 ALA A C 1
ATOM 542 O O . ALA A 1 70 ? 13.509 -2.539 -1.307 1.00 90.62 70 ALA A O 1
ATOM 543 N N . PRO A 1 71 ? 12.548 -0.587 -0.722 1.00 93.06 71 PRO A N 1
ATOM 544 C CA . PRO A 1 71 ? 11.731 -0.461 -1.934 1.00 93.06 71 PRO A CA 1
ATOM 545 C C . PRO A 1 71 ? 12.521 -0.612 -3.237 1.00 93.06 71 PRO A C 1
ATOM 547 O O . PRO A 1 71 ? 12.043 -1.213 -4.198 1.00 93.06 71 PRO A O 1
ATOM 550 N N . GLU A 1 72 ? 13.756 -0.117 -3.261 1.00 93.62 72 GLU A N 1
ATOM 551 C CA . GLU A 1 72 ? 14.665 -0.210 -4.402 1.00 93.62 72 GLU A CA 1
ATOM 552 C C . GLU A 1 72 ? 15.019 -1.677 -4.678 1.00 93.62 72 GLU A C 1
ATOM 554 O O . GLU A 1 72 ? 14.960 -2.139 -5.818 1.00 93.62 72 GLU A O 1
ATOM 559 N N . ARG A 1 73 ? 15.255 -2.460 -3.619 1.00 95.50 73 ARG A N 1
ATOM 560 C CA . ARG A 1 73 ? 15.500 -3.898 -3.734 1.00 95.50 73 ARG A CA 1
ATOM 561 C C . ARG A 1 73 ? 14.257 -4.661 -4.196 1.00 95.50 73 ARG A C 1
ATOM 563 O O . ARG A 1 73 ? 14.384 -5.607 -4.970 1.00 95.50 73 ARG A O 1
ATOM 570 N N . LEU A 1 74 ? 13.060 -4.268 -3.757 1.00 94.94 74 LEU A N 1
ATOM 571 C CA . LEU A 1 74 ? 11.807 -4.852 -4.254 1.00 94.94 74 LEU A CA 1
ATOM 572 C C . LEU A 1 74 ? 11.623 -4.589 -5.756 1.00 94.94 74 LEU A C 1
ATOM 574 O O . LEU A 1 74 ? 11.268 -5.506 -6.496 1.00 94.94 74 LEU A O 1
ATOM 578 N N . ALA A 1 75 ? 11.915 -3.370 -6.217 1.00 95.69 75 ALA A N 1
ATOM 579 C CA . ALA A 1 75 ? 11.854 -3.007 -7.631 1.00 95.69 75 ALA A CA 1
ATOM 580 C C . ALA A 1 75 ? 12.858 -3.805 -8.484 1.00 95.69 75 ALA A C 1
ATOM 582 O O . ALA A 1 75 ? 12.503 -4.297 -9.559 1.00 95.69 75 ALA A O 1
ATOM 583 N N . GLU A 1 76 ? 14.087 -3.991 -7.990 1.00 97.25 76 GLU A N 1
ATOM 584 C CA . GLU A 1 76 ? 15.101 -4.841 -8.627 1.00 97.25 76 GLU A CA 1
ATOM 585 C C . GLU A 1 76 ? 14.635 -6.295 -8.750 1.00 97.25 76 GLU A C 1
ATOM 587 O O . GLU A 1 76 ? 14.725 -6.884 -9.826 1.00 97.25 76 GLU A O 1
ATOM 592 N N . LEU A 1 77 ? 14.119 -6.879 -7.662 1.00 95.94 77 LEU A N 1
ATOM 593 C CA . LEU A 1 77 ? 13.637 -8.263 -7.650 1.00 95.94 77 LEU A CA 1
ATOM 594 C C . LEU A 1 77 ? 12.453 -8.453 -8.600 1.00 95.94 77 LEU A C 1
ATOM 596 O O . LEU A 1 77 ? 12.407 -9.436 -9.339 1.00 95.94 77 LEU A O 1
ATOM 600 N N . TYR A 1 78 ? 11.522 -7.499 -8.618 1.00 95.94 78 TYR A N 1
ATOM 601 C CA . TYR A 1 78 ? 10.389 -7.519 -9.536 1.00 95.94 78 TYR A CA 1
ATOM 602 C C . TYR A 1 78 ? 10.841 -7.429 -11.001 1.00 95.94 78 TYR A C 1
ATOM 604 O O . TYR A 1 78 ? 10.349 -8.180 -11.846 1.00 95.94 78 TYR A O 1
ATOM 612 N N . SER A 1 79 ? 11.827 -6.577 -11.297 1.00 96.50 79 SER A N 1
ATOM 613 C CA . SER A 1 79 ? 12.395 -6.448 -12.645 1.00 96.50 79 SER A CA 1
ATOM 614 C C . SER A 1 79 ? 13.144 -7.709 -13.080 1.00 96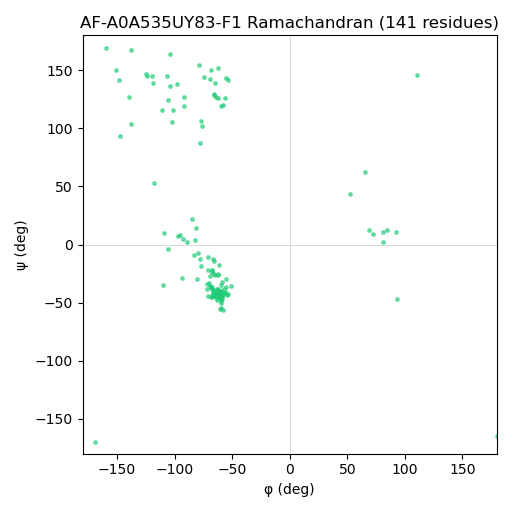.50 79 SER A C 1
ATOM 616 O O . SER A 1 79 ? 12.957 -8.190 -14.195 1.00 96.50 79 SER A O 1
ATOM 618 N N . ALA A 1 80 ? 13.930 -8.309 -12.181 1.00 97.62 80 ALA A N 1
ATOM 619 C CA . ALA A 1 80 ? 14.622 -9.574 -12.429 1.00 97.62 80 ALA A CA 1
ATOM 620 C C . ALA A 1 80 ? 13.654 -10.746 -12.686 1.00 97.62 80 ALA A C 1
ATOM 622 O O . ALA A 1 80 ? 14.003 -11.688 -13.394 1.00 97.62 80 ALA A O 1
ATOM 623 N N . ALA A 1 81 ? 12.429 -10.675 -12.156 1.00 95.62 81 ALA A N 1
ATOM 624 C CA . ALA A 1 81 ? 11.351 -11.624 -12.427 1.00 95.62 81 ALA A CA 1
ATOM 625 C C . ALA A 1 81 ? 10.580 -11.339 -13.738 1.00 95.62 81 ALA A C 1
ATOM 627 O O . ALA A 1 81 ? 9.602 -12.026 -14.033 1.00 95.62 81 ALA A O 1
ATOM 628 N N . GLY A 1 82 ? 11.003 -10.343 -14.528 1.00 93.62 82 GLY A N 1
ATOM 629 C CA . GLY A 1 82 ? 10.394 -9.969 -15.811 1.00 93.62 82 GLY A CA 1
ATOM 630 C C . GLY A 1 82 ? 9.317 -8.882 -15.720 1.00 93.62 82 GLY A C 1
ATOM 631 O O . GLY A 1 82 ? 8.595 -8.652 -16.689 1.00 93.62 82 GLY A O 1
ATOM 632 N N . GLY A 1 83 ? 9.171 -8.228 -14.567 1.00 92.81 83 GLY A N 1
ATOM 633 C CA . GLY A 1 83 ? 8.290 -7.077 -14.403 1.00 92.81 83 GLY A CA 1
ATOM 634 C C . GLY A 1 83 ? 8.894 -5.775 -14.944 1.00 92.81 83 GLY A C 1
ATOM 635 O O . GLY A 1 83 ? 10.107 -5.606 -14.984 1.00 92.81 83 GLY A O 1
ATOM 636 N N . HIS A 1 84 ? 8.042 -4.822 -15.318 1.00 92.69 84 HIS A N 1
ATOM 637 C CA . HIS A 1 84 ? 8.453 -3.447 -15.629 1.00 92.69 84 HIS A CA 1
ATOM 638 C C . HIS A 1 84 ? 8.074 -2.529 -14.473 1.00 92.69 84 HIS A C 1
ATOM 640 O O . HIS A 1 84 ? 6.965 -2.649 -13.953 1.00 92.69 84 HIS A O 1
ATOM 646 N N . VAL A 1 85 ? 8.975 -1.624 -14.088 1.00 94.06 85 VAL A N 1
ATOM 647 C CA . VAL A 1 85 ? 8.801 -0.698 -12.953 1.00 94.06 85 VAL A CA 1
ATOM 648 C C . VAL A 1 85 ? 8.592 0.755 -13.386 1.00 94.06 85 VAL A C 1
ATOM 650 O O . VAL A 1 85 ? 8.582 1.658 -12.550 1.00 94.06 85 VAL A O 1
ATOM 653 N N . ASP A 1 86 ? 8.381 0.990 -14.682 1.00 92.06 86 ASP A N 1
ATOM 654 C CA . ASP A 1 86 ? 8.064 2.310 -15.221 1.00 92.06 86 ASP A CA 1
ATOM 655 C C . ASP A 1 86 ? 6.799 2.868 -14.554 1.00 92.06 86 ASP A C 1
ATOM 657 O O . ASP A 1 86 ? 5.721 2.273 -14.594 1.00 92.06 86 ASP A O 1
ATOM 661 N N . GLY A 1 87 ? 6.938 4.015 -13.887 1.00 92.19 87 GLY A N 1
ATOM 662 C CA . GLY A 1 87 ? 5.848 4.627 -13.127 1.00 92.19 87 GLY A CA 1
ATOM 663 C C . GLY A 1 87 ? 5.614 4.037 -11.730 1.00 92.19 87 GLY A C 1
ATOM 664 O O . GLY A 1 87 ? 4.611 4.380 -11.100 1.00 92.19 87 GLY A O 1
ATOM 665 N N . LEU A 1 88 ? 6.509 3.193 -11.200 1.00 94.62 88 LEU A N 1
ATOM 666 C CA . LEU A 1 88 ? 6.396 2.657 -9.835 1.00 94.62 88 LEU A CA 1
ATOM 667 C C . LEU A 1 88 ? 6.328 3.765 -8.774 1.00 94.62 88 LEU A C 1
ATOM 669 O O . LEU A 1 88 ? 5.539 3.656 -7.840 1.00 94.62 88 LEU A O 1
ATOM 673 N N . ALA A 1 89 ? 7.084 4.855 -8.934 1.00 94.75 89 ALA A N 1
ATOM 674 C CA . ALA A 1 89 ? 7.046 5.985 -8.003 1.00 94.75 89 ALA A CA 1
ATOM 675 C C . ALA A 1 89 ? 5.631 6.567 -7.844 1.00 94.75 89 ALA A C 1
ATOM 677 O O . ALA A 1 89 ? 5.184 6.817 -6.727 1.00 94.75 89 ALA A O 1
ATOM 678 N N . TRP A 1 90 ? 4.886 6.688 -8.947 1.00 95.19 90 TRP A N 1
ATOM 679 C CA . TRP A 1 90 ? 3.498 7.144 -8.907 1.00 95.19 90 TRP A CA 1
ATOM 680 C C . TRP A 1 90 ? 2.596 6.166 -8.146 1.00 95.19 90 TRP A C 1
ATOM 682 O O . TRP A 1 90 ? 1.790 6.585 -7.320 1.00 95.19 90 TRP A O 1
ATOM 692 N N . HIS A 1 91 ? 2.759 4.858 -8.369 1.00 95.69 91 HIS A N 1
ATOM 693 C CA . HIS A 1 91 ? 1.960 3.834 -7.688 1.00 95.69 91 HIS A CA 1
ATOM 694 C C . HIS A 1 91 ? 2.287 3.744 -6.192 1.00 95.69 91 HIS A C 1
ATOM 696 O O . HIS A 1 91 ? 1.382 3.567 -5.381 1.00 95.69 91 HIS A O 1
ATOM 702 N N . ARG A 1 92 ? 3.557 3.921 -5.811 1.00 95.69 92 ARG A N 1
ATOM 703 C CA . ARG A 1 92 ? 3.994 4.004 -4.409 1.00 95.69 92 ARG A CA 1
ATOM 704 C C . ARG A 1 92 ? 3.423 5.244 -3.719 1.00 95.69 92 ARG A C 1
ATOM 706 O O . ARG A 1 92 ? 2.933 5.147 -2.599 1.00 95.69 92 ARG A O 1
ATOM 713 N N . ALA A 1 93 ? 3.424 6.391 -4.395 1.00 96.88 93 ALA A N 1
ATOM 714 C CA . ALA A 1 93 ? 2.805 7.607 -3.879 1.00 96.88 93 ALA A CA 1
ATOM 715 C C . ALA A 1 93 ? 1.281 7.466 -3.727 1.00 96.88 93 ALA A C 1
ATOM 717 O O . ALA A 1 93 ? 0.730 7.846 -2.693 1.00 96.88 93 ALA A O 1
ATOM 718 N N . LEU A 1 94 ? 0.602 6.864 -4.712 1.00 96.19 94 LEU A N 1
ATOM 719 C CA . LEU A 1 94 ? -0.824 6.548 -4.611 1.00 96.19 94 LEU A CA 1
ATOM 720 C C . LEU A 1 94 ? -1.102 5.616 -3.425 1.00 96.19 94 LEU A C 1
ATOM 722 O O . LEU A 1 94 ? -2.037 5.868 -2.672 1.00 96.19 94 LEU A O 1
ATOM 726 N N . ALA A 1 95 ? -0.291 4.572 -3.233 1.00 96.94 95 ALA A N 1
ATOM 727 C CA . ALA A 1 95 ? -0.425 3.656 -2.106 1.00 96.94 95 ALA A CA 1
ATOM 728 C C . ALA A 1 95 ? -0.302 4.380 -0.754 1.00 96.94 95 ALA A C 1
ATOM 730 O O . ALA A 1 95 ? -1.169 4.207 0.102 1.00 96.94 95 ALA A O 1
ATOM 731 N N . GLY A 1 96 ? 0.708 5.244 -0.589 1.00 97.06 96 GLY A N 1
ATOM 732 C CA . GLY A 1 96 ? 0.888 6.044 0.628 1.00 97.06 96 GLY A CA 1
ATOM 733 C C . GLY A 1 96 ? -0.303 6.967 0.900 1.00 97.06 96 GLY A C 1
ATOM 734 O O . GLY A 1 96 ? -0.821 7.003 2.015 1.00 97.06 96 GLY A O 1
ATOM 735 N N . TYR A 1 97 ? -0.811 7.639 -0.139 1.00 97.88 97 TYR A N 1
ATOM 736 C CA . TYR A 1 97 ? -2.031 8.444 -0.052 1.00 97.88 97 TYR A CA 1
ATOM 737 C C . TYR A 1 97 ? -3.254 7.614 0.369 1.00 97.88 97 TYR A C 1
ATOM 739 O O . TYR A 1 97 ? -3.958 7.980 1.311 1.00 97.88 97 TYR A O 1
ATOM 747 N N . CYS A 1 98 ? -3.502 6.486 -0.299 1.00 97.38 98 CYS A N 1
ATOM 748 C CA . CYS A 1 98 ? -4.624 5.602 0.006 1.00 97.38 98 CYS A CA 1
ATOM 749 C C . CYS A 1 98 ? -4.556 5.092 1.450 1.00 97.38 98 CYS A C 1
ATOM 751 O O . CYS A 1 98 ? -5.559 5.142 2.165 1.00 97.38 98 CYS A O 1
ATOM 753 N N . PHE A 1 99 ? -3.380 4.654 1.910 1.00 96.62 99 PHE A N 1
ATOM 754 C CA . PHE A 1 99 ? -3.220 4.172 3.277 1.00 96.62 99 PHE A CA 1
ATOM 755 C C . PHE A 1 99 ? -3.399 5.294 4.309 1.00 96.62 99 PHE A C 1
ATOM 757 O O . PHE A 1 99 ? -4.075 5.085 5.314 1.00 96.62 99 PHE A O 1
ATOM 764 N N . ALA A 1 100 ? -2.904 6.509 4.044 1.00 97.81 100 ALA A N 1
ATOM 765 C CA . ALA A 1 100 ? -3.143 7.667 4.909 1.00 97.81 100 ALA A CA 1
ATOM 766 C C . ALA A 1 100 ? -4.646 7.964 5.073 1.00 97.81 100 ALA A C 1
ATOM 768 O O . ALA A 1 100 ? -5.113 8.223 6.185 1.00 97.81 100 ALA A O 1
ATOM 769 N N . VAL A 1 101 ? -5.427 7.867 3.990 1.00 98.31 101 VAL A N 1
ATOM 770 C CA . VAL A 1 101 ? -6.892 8.023 4.029 1.00 98.31 101 VAL A CA 1
ATOM 771 C C . VAL A 1 101 ? -7.553 6.908 4.847 1.00 98.31 101 VAL A C 1
ATOM 773 O O . VAL A 1 101 ? -8.415 7.195 5.680 1.00 98.31 101 VAL A O 1
ATOM 776 N N . ILE A 1 102 ? -7.140 5.651 4.659 1.00 96.75 102 ILE A N 1
ATOM 777 C CA . ILE A 1 102 ? -7.651 4.500 5.424 1.00 96.75 102 ILE A CA 1
ATOM 778 C C . ILE A 1 102 ? -7.345 4.656 6.919 1.00 96.75 102 ILE A C 1
ATOM 780 O O . ILE A 1 102 ? -8.228 4.453 7.759 1.00 96.75 102 ILE A O 1
ATOM 784 N N . ALA A 1 103 ? -6.121 5.051 7.264 1.00 96.44 103 ALA A N 1
ATOM 785 C CA . ALA A 1 103 ? -5.696 5.291 8.638 1.00 96.44 103 ALA A CA 1
ATOM 786 C C . ALA A 1 103 ? -6.493 6.438 9.279 1.00 96.44 103 ALA A C 1
ATOM 788 O O . ALA A 1 103 ? -7.037 6.273 10.372 1.00 96.44 103 ALA A O 1
ATOM 789 N N . ALA A 1 104 ? -6.659 7.563 8.576 1.00 98.19 104 AL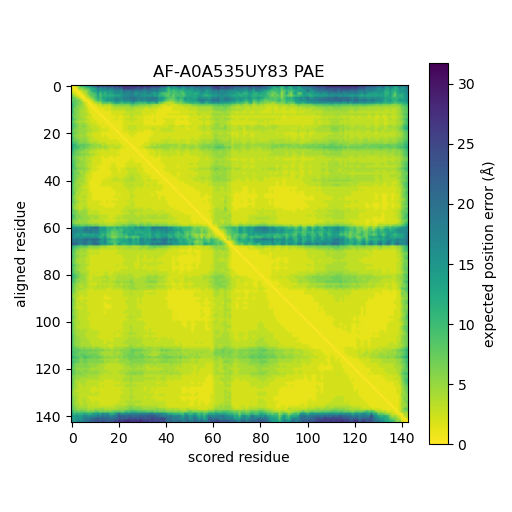A A N 1
ATOM 790 C CA . ALA A 1 104 ? -7.456 8.695 9.049 1.00 98.19 104 ALA A CA 1
ATOM 791 C C . ALA A 1 104 ? -8.933 8.326 9.258 1.00 98.19 104 ALA A C 1
ATOM 793 O O . ALA A 1 104 ? -9.552 8.740 10.243 1.00 98.19 104 ALA A O 1
ATOM 794 N N . PHE A 1 105 ? -9.504 7.522 8.358 1.00 98.38 105 PHE A N 1
ATOM 795 C CA . PHE A 1 105 ? -10.873 7.036 8.487 1.00 98.38 105 PHE A CA 1
ATOM 796 C C . PHE A 1 105 ? -11.047 6.152 9.727 1.00 98.38 105 PHE A C 1
ATOM 798 O O . PHE A 1 105 ? -11.969 6.372 10.514 1.00 98.38 105 PHE A O 1
ATOM 805 N N . ASN A 1 106 ? -10.149 5.193 9.947 1.00 97.75 106 ASN A N 1
ATOM 806 C CA . ASN A 1 106 ? -10.227 4.320 11.114 1.00 97.75 106 ASN A CA 1
ATOM 807 C C . ASN A 1 106 ? -9.956 5.063 12.431 1.00 97.75 106 ASN A C 1
ATOM 809 O O . ASN A 1 106 ? -10.672 4.839 13.407 1.00 97.75 106 ASN A O 1
ATOM 813 N N . LEU A 1 107 ? -9.024 6.020 12.445 1.00 97.94 107 LEU A N 1
ATOM 814 C CA . LEU A 1 107 ? -8.815 6.918 13.583 1.00 97.94 107 LEU A CA 1
ATOM 815 C C . LEU A 1 107 ? -10.089 7.707 13.919 1.00 97.94 107 LEU A C 1
ATOM 817 O O . LEU A 1 107 ? -10.476 7.819 15.083 1.00 97.94 107 LEU A O 1
ATOM 821 N N . MET A 1 108 ? -10.790 8.219 12.903 1.00 98.38 108 MET A N 1
ATOM 822 C CA . MET A 1 108 ? -12.078 8.890 13.090 1.00 98.38 108 MET A CA 1
ATOM 823 C C . MET A 1 108 ? -13.137 7.948 13.684 1.00 98.38 108 MET A C 1
ATOM 825 O O . MET A 1 108 ? -13.881 8.364 14.576 1.00 98.38 108 MET A O 1
ATOM 829 N N . LEU A 1 109 ? -13.208 6.688 13.239 1.00 98.38 109 LEU A N 1
ATOM 830 C CA . LEU A 1 109 ? -14.124 5.695 13.812 1.00 98.38 109 LEU A CA 1
ATOM 831 C C . LEU A 1 109 ? -13.789 5.364 15.273 1.00 98.38 109 LEU A C 1
ATOM 833 O O . LEU A 1 109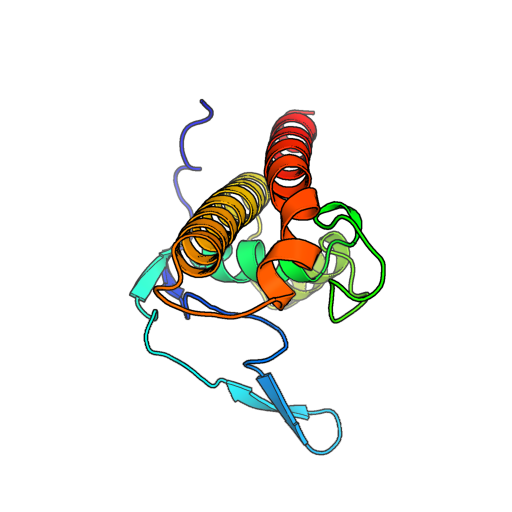 ? -14.716 5.259 16.083 1.00 98.38 109 LEU A O 1
ATOM 837 N N . HIS A 1 110 ? -12.501 5.248 15.610 1.00 97.81 110 HIS A N 1
ATOM 838 C CA . HIS A 1 110 ? -12.022 5.054 16.979 1.00 97.81 110 HIS A CA 1
ATOM 839 C C . HIS A 1 110 ? -12.426 6.213 17.887 1.00 97.81 110 HIS A C 1
ATOM 841 O O . HIS A 1 110 ? -13.150 6.004 18.861 1.00 97.81 110 HIS A O 1
ATOM 847 N N . ARG A 1 111 ? -12.073 7.447 17.514 1.00 97.88 111 ARG A N 1
ATOM 848 C CA . ARG A 1 111 ? -12.369 8.655 18.305 1.00 97.88 111 ARG A CA 1
ATOM 849 C C . ARG A 1 111 ? -13.862 8.920 18.489 1.00 97.88 111 ARG A C 1
ATOM 851 O O . ARG A 1 111 ? -14.261 9.564 19.453 1.00 97.88 111 ARG A O 1
ATOM 858 N N . ARG A 1 112 ? -14.705 8.429 17.574 1.00 98.06 112 ARG A N 1
ATOM 859 C CA . ARG A 1 112 ? -16.174 8.509 17.677 1.00 98.06 112 ARG A CA 1
ATOM 860 C C . ARG A 1 112 ? -16.809 7.325 18.412 1.00 98.06 112 ARG A C 1
ATOM 862 O O . ARG A 1 112 ? -18.034 7.250 18.458 1.00 98.06 112 ARG A O 1
ATOM 869 N N . GLY A 1 113 ? -16.018 6.381 18.924 1.00 97.31 113 GLY A N 1
ATOM 870 C CA . GLY A 1 113 ? -16.511 5.191 19.620 1.00 97.31 113 GLY A CA 1
ATOM 871 C C . GLY A 1 113 ? -17.242 4.183 18.725 1.00 97.31 113 GLY A C 1
ATOM 872 O O . GLY A 1 113 ? -17.893 3.280 19.237 1.00 97.31 113 GLY A O 1
ATOM 873 N N . LYS A 1 114 ? -17.154 4.315 17.392 1.00 97.44 114 LYS A N 1
ATOM 874 C CA . LYS A 1 114 ? -17.806 3.395 16.439 1.00 97.44 114 LYS A CA 1
ATOM 875 C C . LYS A 1 114 ? -17.016 2.103 16.236 1.00 97.44 114 LYS A C 1
ATOM 877 O O . LYS A 1 114 ? -17.608 1.070 15.944 1.00 97.44 114 LYS A O 1
ATOM 882 N N . ARG A 1 115 ? -15.690 2.169 16.370 1.00 95.94 115 ARG A N 1
ATOM 883 C CA . ARG A 1 115 ? -14.776 1.019 16.341 1.00 95.94 115 ARG A CA 1
ATOM 884 C C . ARG A 1 115 ? -13.599 1.312 17.261 1.00 95.94 115 ARG A C 1
ATOM 886 O O . ARG A 1 115 ? -12.654 1.977 16.858 1.00 95.94 115 ARG A O 1
ATOM 893 N N . ILE A 1 116 ? -13.686 0.877 18.514 1.00 96.12 116 ILE A N 1
ATOM 894 C CA . ILE A 1 116 ? -12.676 1.202 19.523 1.00 96.12 116 ILE A CA 1
ATOM 895 C C . ILE A 1 116 ? -11.430 0.346 19.283 1.00 96.12 116 ILE A C 1
ATOM 897 O O . ILE A 1 116 ? -11.402 -0.823 19.648 1.00 96.12 116 ILE A O 1
ATOM 901 N N . ASP A 1 117 ? -10.406 0.950 18.687 1.00 95.56 117 ASP A N 1
ATOM 902 C CA . ASP A 1 117 ? -9.078 0.361 18.541 1.00 95.56 117 ASP A CA 1
ATOM 903 C C . ASP A 1 117 ? -7.979 1.413 18.819 1.00 95.56 117 ASP A C 1
ATOM 905 O O . ASP A 1 117 ? -7.741 2.285 17.976 1.00 95.56 117 ASP A O 1
ATOM 909 N N . PRO A 1 118 ? -7.325 1.369 20.000 1.00 94.25 118 PRO A N 1
ATOM 910 C CA . PRO A 1 118 ? -6.279 2.321 20.383 1.00 94.25 118 PRO A CA 1
ATOM 911 C C . PRO A 1 118 ? -5.047 2.319 19.471 1.00 94.25 118 PRO A C 1
ATOM 913 O O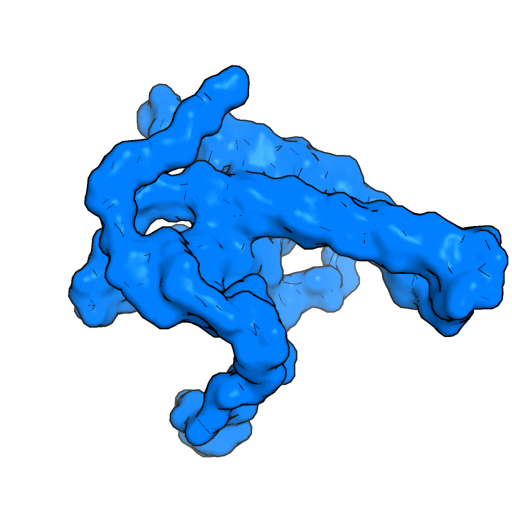 . PRO A 1 118 ? -4.282 3.282 19.495 1.00 94.25 118 PRO A O 1
ATOM 916 N N . HIS A 1 119 ? -4.841 1.276 18.656 1.00 90.75 119 HIS A N 1
ATOM 917 C CA . HIS A 1 119 ? -3.712 1.218 17.729 1.00 90.75 119 HIS A CA 1
ATOM 918 C C . HIS A 1 119 ? -3.727 2.391 16.735 1.00 90.75 119 HIS A C 1
ATOM 920 O O . HIS A 1 119 ? -2.673 2.909 16.371 1.00 90.75 119 HIS A O 1
ATOM 926 N N . TYR A 1 120 ? -4.909 2.887 16.353 1.00 92.81 120 TYR A N 1
ATOM 927 C CA . TYR A 1 120 ? -5.004 4.022 15.433 1.00 92.81 120 TYR A CA 1
ATOM 928 C C . TYR A 1 120 ? -4.495 5.342 16.021 1.00 92.81 120 TYR A C 1
ATOM 930 O O . TYR A 1 120 ? -4.090 6.209 15.250 1.00 92.81 120 TYR A O 1
ATOM 938 N N . GLU A 1 121 ? -4.457 5.502 17.347 1.00 94.81 121 GLU A N 1
ATOM 939 C CA . GLU A 1 121 ? -3.811 6.669 17.967 1.00 94.81 121 GLU A CA 1
ATOM 940 C C . GLU A 1 121 ? -2.283 6.595 17.838 1.00 94.81 121 GLU A C 1
ATOM 942 O O . GLU A 1 121 ? -1.643 7.620 17.617 1.00 94.81 121 GLU A O 1
ATOM 947 N N . LEU A 1 122 ? -1.702 5.389 17.887 1.00 91.75 122 LEU A N 1
ATOM 948 C CA . LEU A 1 122 ? -0.271 5.174 17.630 1.00 91.75 122 LEU A CA 1
ATOM 949 C C . LEU A 1 122 ? 0.078 5.412 16.158 1.00 91.75 122 LEU A C 1
ATOM 951 O O . LEU A 1 122 ? 1.139 5.941 15.853 1.00 91.75 122 LEU A O 1
ATOM 955 N N . LEU A 1 123 ? -0.829 5.056 15.245 1.00 91.50 123 LEU A N 1
ATOM 956 C CA . LEU A 1 123 ? -0.660 5.270 13.807 1.00 91.50 123 LEU A CA 1
ATOM 957 C C . LEU A 1 123 ? -0.902 6.731 13.385 1.00 91.50 123 LEU A C 1
ATOM 959 O O . LEU A 1 123 ? -0.473 7.135 12.304 1.00 91.50 123 LEU A O 1
ATOM 963 N N . ALA A 1 124 ? -1.577 7.539 14.208 1.00 94.94 124 ALA A N 1
ATOM 964 C CA . ALA A 1 124 ? -1.989 8.894 13.845 1.00 94.94 124 ALA A CA 1
ATOM 965 C C . ALA A 1 124 ? -0.838 9.798 13.346 1.00 94.94 124 ALA A C 1
ATOM 967 O O . ALA A 1 124 ? -1.037 10.472 12.330 1.00 94.94 124 ALA A O 1
ATOM 968 N N . PRO A 1 125 ? 0.361 9.798 13.962 1.00 95.31 125 PRO A N 1
ATOM 969 C CA . PRO A 1 125 ? 1.506 10.566 13.467 1.00 95.31 125 PRO A CA 1
ATOM 970 C C . PRO A 1 125 ? 2.024 10.110 12.094 1.00 95.31 125 PRO A C 1
ATOM 972 O O . PRO A 1 125 ? 2.551 10.919 11.334 1.00 95.31 125 PRO A O 1
ATOM 975 N N . SER A 1 126 ? 1.814 8.842 11.720 1.00 96.00 126 SER A N 1
ATOM 976 C CA . SER A 1 126 ? 2.210 8.332 10.401 1.00 96.00 126 SER A CA 1
ATOM 977 C C . SER A 1 126 ? 1.335 8.882 9.270 1.00 96.00 126 SER A C 1
ATOM 979 O O . SER A 1 126 ? 1.768 8.902 8.125 1.00 96.00 126 SER A O 1
ATOM 981 N N . ILE A 1 127 ? 0.114 9.354 9.551 1.00 96.94 127 ILE A N 1
ATOM 982 C CA . ILE A 1 127 ? -0.807 9.873 8.524 1.00 96.94 127 ILE A CA 1
ATOM 983 C C . ILE A 1 127 ? -0.192 11.041 7.728 1.00 96.94 127 ILE A C 1
ATOM 985 O O . ILE A 1 127 ? -0.131 10.937 6.501 1.00 96.94 127 ILE A O 1
ATOM 989 N N . PRO A 1 128 ? 0.268 12.146 8.354 1.00 97.19 128 PRO A N 1
ATOM 990 C CA . PRO A 1 128 ? 0.963 13.203 7.619 1.00 97.19 128 PRO A CA 1
ATOM 991 C C . PRO A 1 128 ? 2.273 12.702 6.998 1.00 97.19 128 PRO A C 1
ATOM 993 O O . PRO A 1 128 ? 2.552 13.035 5.846 1.00 97.19 128 PRO A O 1
ATOM 996 N N . ARG A 1 129 ? 3.021 11.830 7.691 1.00 96.81 129 ARG A N 1
ATOM 997 C CA . ARG A 1 129 ? 4.288 11.288 7.183 1.00 96.81 129 ARG A CA 1
ATOM 998 C C . ARG A 1 129 ? 4.123 10.519 5.870 1.00 96.81 129 ARG A C 1
ATOM 1000 O O . ARG A 1 129 ? 4.914 10.715 4.952 1.00 96.81 129 ARG A O 1
ATOM 1007 N N . LEU A 1 130 ? 3.083 9.694 5.750 1.00 97.12 130 LEU A N 1
ATOM 1008 C CA . LEU A 1 130 ? 2.745 8.951 4.530 1.00 97.12 130 LEU A CA 1
ATOM 1009 C C . LEU A 1 130 ? 2.485 9.888 3.344 1.00 97.12 130 LEU A C 1
ATOM 1011 O O . LEU A 1 130 ? 2.905 9.602 2.222 1.00 97.12 130 LEU A O 1
ATOM 1015 N N . LEU A 1 131 ? 1.810 11.016 3.587 1.00 97.81 131 LEU A N 1
ATOM 1016 C CA . LEU A 1 131 ? 1.515 12.017 2.560 1.00 97.81 131 LEU A CA 1
ATOM 1017 C C . LEU A 1 131 ? 2.776 12.771 2.129 1.00 97.81 131 LEU A C 1
ATOM 1019 O O . LEU A 1 131 ? 3.012 12.938 0.934 1.00 97.81 131 LEU A O 1
ATOM 1023 N N . GLU A 1 132 ? 3.605 13.185 3.085 1.00 97.25 132 GLU A N 1
ATOM 1024 C CA . GLU A 1 132 ? 4.900 13.820 2.817 1.00 97.25 132 GLU A CA 1
ATOM 1025 C C . GLU A 1 132 ? 5.812 12.885 2.021 1.00 97.25 132 GLU A C 1
ATOM 1027 O O . GLU A 1 132 ? 6.349 13.268 0.982 1.00 97.25 132 GLU A O 1
ATOM 1032 N N . ARG A 1 133 ? 5.910 11.619 2.444 1.00 95.88 133 ARG A N 1
ATOM 1033 C CA . ARG A 1 133 ? 6.714 10.610 1.759 1.00 95.88 133 ARG A CA 1
ATOM 1034 C C . ARG A 1 133 ? 6.216 10.339 0.343 1.00 95.88 133 ARG A C 1
ATOM 1036 O O . ARG A 1 133 ? 7.027 10.171 -0.565 1.00 95.88 133 ARG A O 1
ATOM 1043 N N . ALA A 1 134 ? 4.902 10.327 0.126 1.00 96.56 134 ALA A N 1
ATOM 1044 C CA . ALA A 1 134 ? 4.327 10.192 -1.209 1.00 96.56 134 ALA A CA 1
ATOM 1045 C C . ALA A 1 134 ? 4.746 11.346 -2.139 1.00 96.56 134 ALA A C 1
ATOM 1047 O O . ALA A 1 134 ? 5.071 11.101 -3.301 1.00 96.56 134 ALA A O 1
ATOM 1048 N N . LEU A 1 135 ? 4.788 12.584 -1.634 1.00 96.06 135 LEU A N 1
ATOM 1049 C CA . LEU A 1 135 ? 5.262 13.746 -2.395 1.00 96.06 135 LEU A CA 1
ATOM 1050 C C . LEU A 1 135 ? 6.769 13.667 -2.678 1.00 96.06 135 LEU A C 1
ATOM 1052 O O . LEU A 1 135 ? 7.170 13.833 -3.827 1.00 96.06 135 LEU A O 1
ATOM 1056 N N . GLU A 1 136 ? 7.588 13.316 -1.681 1.00 95.44 136 GLU A N 1
ATOM 1057 C CA . GLU A 1 136 ? 9.036 13.102 -1.858 1.00 95.44 136 GLU A CA 1
ATOM 1058 C C . GLU A 1 136 ? 9.335 12.077 -2.963 1.00 95.44 136 GLU A C 1
ATOM 1060 O O . GLU A 1 136 ? 10.228 12.279 -3.788 1.00 95.44 136 GLU A O 1
ATOM 1065 N N . VAL A 1 137 ? 8.583 10.972 -2.991 1.00 93.38 137 VAL A N 1
ATOM 1066 C CA . VAL A 1 137 ? 8.732 9.907 -3.993 1.00 93.38 137 VAL A CA 1
ATOM 1067 C C . VAL A 1 137 ? 8.346 10.396 -5.394 1.00 93.38 137 VAL A C 1
ATOM 1069 O O . VAL A 1 137 ? 9.018 10.037 -6.361 1.00 93.38 137 VAL A O 1
ATOM 1072 N N . LEU A 1 138 ? 7.299 11.218 -5.524 1.00 90.75 138 LEU A N 1
ATOM 1073 C CA . LEU A 1 138 ? 6.907 11.805 -6.811 1.00 90.75 138 LEU A CA 1
ATOM 1074 C C . LEU A 1 138 ? 7.946 12.807 -7.323 1.00 90.75 138 LEU A C 1
ATOM 1076 O O . LEU A 1 138 ? 8.310 12.754 -8.497 1.00 90.75 138 LEU A O 1
ATOM 1080 N N . ASP A 1 139 ? 8.443 13.681 -6.451 1.00 87.12 139 ASP A N 1
ATOM 1081 C CA . ASP A 1 139 ? 9.421 14.711 -6.811 1.00 87.12 139 ASP A CA 1
ATOM 1082 C C . ASP A 1 139 ? 10.799 14.112 -7.128 1.00 87.12 139 ASP A C 1
ATOM 1084 O O . ASP A 1 139 ? 11.526 14.618 -7.986 1.00 87.12 139 ASP A O 1
ATOM 1088 N N . GLY A 1 140 ? 11.162 13.015 -6.457 1.00 76.69 140 GLY A N 1
ATOM 1089 C CA . GLY A 1 140 ? 12.379 12.254 -6.733 1.00 76.69 140 GLY A CA 1
ATOM 1090 C C . GLY A 1 140 ? 12.345 11.504 -8.067 1.00 76.69 140 GLY A C 1
ATOM 1091 O O . GLY A 1 140 ? 13.393 11.308 -8.670 1.00 76.69 140 GLY A O 1
ATOM 1092 N N . ALA A 1 141 ? 11.161 11.131 -8.562 1.00 59.88 141 ALA A N 1
ATOM 1093 C CA . ALA A 1 141 ? 10.996 10.452 -9.850 1.00 59.88 141 ALA A CA 1
ATOM 1094 C C . ALA A 1 141 ? 11.102 11.386 -11.068 1.00 59.88 141 ALA A C 1
ATOM 1096 O O . ALA A 1 141 ? 11.182 10.911 -12.199 1.00 59.88 141 ALA A O 1
ATOM 1097 N N . GLY A 1 142 ? 11.063 12.704 -10.845 1.00 47.53 142 GLY A N 1
ATOM 1098 C CA . GLY A 1 142 ? 11.196 13.727 -11.883 1.00 47.53 142 GLY A CA 1
ATOM 1099 C C . GLY A 1 142 ? 12.626 14.230 -12.114 1.00 47.53 142 GLY A C 1
ATOM 1100 O O . GLY A 1 142 ? 12.786 15.189 -12.871 1.00 47.53 142 GLY A O 1
ATOM 1101 N N . ARG A 1 143 ? 13.637 13.648 -11.453 1.00 39.94 143 ARG A N 1
ATOM 1102 C CA . ARG A 1 143 ? 15.061 13.988 -11.623 1.00 39.94 143 ARG A CA 1
ATOM 1103 C C . ARG A 1 143 ? 15.829 12.886 -12.331 1.00 39.94 143 ARG A C 1
ATOM 1105 O O . ARG A 1 143 ? 15.518 11.704 -12.079 1.00 39.94 143 ARG A O 1
#

Mean predicted aligned error: 4.54 Å

Solvent-accessible surface area (backbone atoms only — not comparable to full-atom values): 7946 Å² total; per-residue (Å²): 132,84,74,79,69,82,89,62,62,70,36,78,28,45,64,63,46,42,76,92,33,50,43,69,56,96,93,35,85,74,46,79,53,75,64,87,57,45,46,79,39,57,40,49,45,31,55,10,37,33,31,43,52,18,31,70,76,35,47,52,64,89,84,76,52,87,51,87,62,43,42,68,57,52,52,51,53,42,39,76,74,72,46,82,66,82,55,34,45,56,28,27,22,51,34,23,44,55,49,26,52,52,49,53,52,50,31,52,32,24,79,69,66,75,48,82,49,74,65,36,66,65,48,50,66,17,34,64,37,12,45,53,39,19,50,53,38,46,62,57,67,74,107

Foldseek 3Di:
DDDQDPPADKDKEQQQQEDVQFDDDPNDTDDGHDSPRIDIGHNLLNLLLHQLLQDPQLADDPPSHDDPCHSVNSQVVCVVVVHDCVRSLVSNLVNLLVVLVVLVVVLVCCVVVNDPDCVSVVRVVSSVSSNVVSVVSVVVVVD